Protein AF-A0A0Q4U788-F1 (afdb_monomer)

Foldseek 3Di:
DALVVVCVVVVHDSVVSVVVCVVVVNDVDDPDQLDDVVLLVCQQVVVDPLVVSCVVSVHDSVSSVVNCVVVVHDRDDDDDPCDPVNLLCLLQDPDQLCVVCVVVVHHSVVSCVVCVVNVHDSDPVSSVVVCVVVVVD

Radius of gyration: 27.2 Å; Cα contacts (8 Å, |Δi|>4): 109; chains: 1; bounding box: 53×24×80 Å

Solvent-accessible surface area (backbone atoms only — not comparable to full-atom values): 8107 Å² total; per-residue (Å²): 137,51,57,62,57,51,16,68,74,75,73,48,56,44,68,56,48,49,50,50,30,54,75,70,67,51,60,96,59,77,79,71,66,81,60,51,71,68,58,43,49,40,32,47,74,60,79,37,52,57,62,54,52,15,61,78,58,74,49,53,54,63,54,49,52,53,44,23,55,74,70,72,45,76,65,72,76,78,80,64,92,72,43,69,69,58,49,47,52,53,46,61,40,91,62,56,62,61,58,54,15,60,78,69,77,46,56,46,66,56,51,40,55,50,25,55,77,68,75,40,54,68,49,75,66,50,26,54,52,49,24,60,75,70,66,72,114

Nearest PDB structures (foldseek):
  4u7b-assembly2_G-2  TM=4.366E-01  e=2.580E-01  Drosophila mauritiana
  8dq1-assembly1_D  TM=3.588E-01  e=7.526E-01  Pseudomonas aeruginosa
  6exn-assembly1_O  TM=2.508E-01  e=7.519E+00  Saccharomyces cerevisiae S288C

pLDDT: mean 85.78, std 8.39, range [54.91, 94.31]

Secondary structure (DSSP, 8-state):
--HHHHHHHHT--HHHHHHHHHHTT--SS----SS-HHHHHHHHTTSS-HHHHHHHHT--HHHHHHHHHHTT--PPPPPPSS-HHHHHHHHHSSS-HHHHHHHTTS-HHHHHHHHHHTT---SHHHHHHHHHHTT--

Structure (mmCIF, N/CA/C/O backbone):
data_AF-A0A0Q4U788-F1
#
_entry.id   AF-A0A0Q4U788-F1
#
loop_
_atom_site.group_PDB
_atom_site.id
_atom_site.type_symbol
_atom_site.label_atom_id
_atom_site.label_alt_id
_atom_site.label_comp_id
_atom_site.label_asym_id
_atom_site.label_entity_id
_atom_site.label_seq_id
_atom_site.pdbx_PDB_ins_code
_atom_site.Cartn_x
_atom_site.Cartn_y
_atom_site.Cartn_z
_atom_site.occupancy
_atom_site.B_iso_or_equiv
_atom_site.auth_seq_id
_atom_site.auth_comp_id
_atom_site.auth_asym_id
_atom_site.auth_atom_id
_atom_site.pdbx_PDB_model_num
ATOM 1 N N . MET A 1 1 ? -28.538 -1.150 32.824 1.00 66.81 1 MET A N 1
ATOM 2 C CA . MET A 1 1 ? -28.429 -0.938 34.273 1.00 66.81 1 MET A CA 1
ATOM 3 C C . MET A 1 1 ? -27.250 -0.009 34.533 1.00 66.81 1 MET A C 1
ATOM 5 O O . MET A 1 1 ? -26.135 -0.369 34.169 1.00 66.81 1 MET A O 1
ATOM 9 N N . THR A 1 2 ? -27.482 1.211 35.011 1.00 80.50 2 THR A N 1
ATOM 10 C CA . THR A 1 2 ? -26.430 2.221 35.269 1.00 80.50 2 THR A CA 1
ATOM 11 C C . THR A 1 2 ? -25.845 2.082 36.684 1.00 80.50 2 THR A C 1
ATOM 13 O O . THR A 1 2 ? -26.471 1.472 37.547 1.00 80.50 2 THR A O 1
ATOM 16 N N . PHE A 1 3 ? -24.660 2.654 36.966 1.00 82.50 3 PHE A N 1
ATOM 17 C CA . PHE A 1 3 ? -24.094 2.635 38.332 1.00 82.50 3 PHE A CA 1
ATOM 18 C C . PHE A 1 3 ? -25.031 3.300 39.342 1.00 82.50 3 PHE A C 1
ATOM 20 O O . PHE A 1 3 ? -25.138 2.833 40.471 1.00 82.50 3 PHE A O 1
ATOM 27 N N . ARG A 1 4 ? -25.752 4.339 38.912 1.00 81.00 4 ARG A N 1
ATOM 28 C CA . ARG A 1 4 ? -26.765 5.026 39.711 1.00 81.00 4 ARG A CA 1
ATOM 29 C C . ARG A 1 4 ? -27.957 4.130 40.059 1.00 81.00 4 ARG A C 1
ATOM 31 O O . ARG A 1 4 ? -28.426 4.160 41.188 1.00 81.00 4 ARG A O 1
ATOM 38 N N . GLU A 1 5 ? -28.428 3.312 39.119 1.00 83.44 5 GLU A N 1
ATOM 39 C CA . GLU A 1 5 ? -29.506 2.344 39.380 1.00 83.44 5 GLU A CA 1
ATOM 40 C C . GLU A 1 5 ? -29.068 1.265 40.378 1.00 83.44 5 GLU A C 1
ATOM 42 O O . GLU A 1 5 ? -29.822 0.935 41.288 1.00 83.44 5 GLU A O 1
ATOM 47 N N . ILE A 1 6 ? -27.834 0.766 40.253 1.00 83.00 6 ILE A N 1
ATOM 48 C CA . ILE A 1 6 ? -27.253 -0.205 41.194 1.00 83.00 6 ILE A CA 1
ATOM 49 C C . ILE A 1 6 ? -27.089 0.433 42.581 1.00 83.00 6 ILE A C 1
ATOM 51 O O . ILE A 1 6 ? -27.483 -0.157 43.580 1.00 83.00 6 ILE A O 1
ATOM 55 N N . ALA A 1 7 ? -26.577 1.664 42.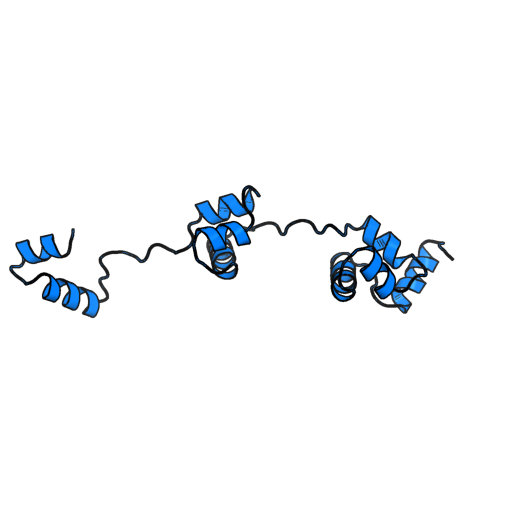643 1.00 86.94 7 ALA A N 1
ATOM 56 C CA . ALA A 1 7 ? -26.425 2.432 43.877 1.00 86.94 7 ALA A CA 1
ATOM 57 C C . ALA A 1 7 ? -27.762 2.636 44.611 1.00 86.94 7 ALA A C 1
ATOM 59 O O . ALA A 1 7 ? -27.826 2.456 45.825 1.00 86.94 7 ALA A O 1
ATOM 60 N N . CYS A 1 8 ? -28.841 2.947 43.884 1.00 86.06 8 CYS A N 1
ATOM 61 C CA . CYS A 1 8 ? -30.178 3.090 44.464 1.00 86.06 8 CYS A CA 1
ATOM 62 C C . CYS A 1 8 ? -30.760 1.776 45.008 1.00 86.06 8 CYS A C 1
ATOM 64 O O . CYS A 1 8 ? -31.493 1.822 45.990 1.00 86.06 8 CYS A O 1
ATOM 66 N N . ILE A 1 9 ? -30.463 0.633 44.381 1.00 89.12 9 ILE A N 1
ATOM 67 C CA . ILE A 1 9 ? -30.954 -0.683 44.826 1.00 89.12 9 ILE A CA 1
ATOM 68 C C . ILE A 1 9 ? -30.164 -1.175 46.041 1.00 89.12 9 ILE A C 1
ATOM 70 O O . ILE A 1 9 ? -30.752 -1.645 47.009 1.00 89.12 9 ILE A O 1
ATOM 74 N N . GLU A 1 10 ? -28.840 -1.039 45.997 1.00 84.88 10 GLU A N 1
ATOM 75 C CA . GLU A 1 10 ? -27.943 -1.563 47.030 1.00 84.88 10 GLU A CA 1
ATOM 76 C C . GLU A 1 10 ? -27.820 -0.617 48.238 1.00 84.88 10 GLU A C 1
ATOM 78 O O . GLU A 1 10 ? -27.436 -1.045 49.324 1.00 84.88 10 GLU A O 1
ATOM 83 N N . GLY A 1 11 ? -28.133 0.675 48.074 1.00 88.00 11 GLY A N 1
ATOM 84 C CA . GLY A 1 11 ? -27.985 1.701 49.116 1.00 88.00 11 GLY A CA 1
ATOM 85 C C . GLY A 1 11 ? -26.552 2.223 49.279 1.00 88.00 11 GLY A C 1
ATOM 86 O O . GLY A 1 11 ? -26.188 2.724 50.341 1.00 88.00 11 GLY A O 1
ATOM 87 N N . TRP A 1 12 ? -25.722 2.086 48.245 1.00 87.94 12 TRP A N 1
ATOM 88 C CA . TRP A 1 12 ? -24.311 2.487 48.253 1.00 87.94 12 TRP A CA 1
ATOM 89 C C . TRP A 1 12 ? -24.112 3.792 47.482 1.00 87.94 12 TRP A C 1
ATOM 91 O O . TRP A 1 12 ? -24.899 4.131 46.603 1.00 87.94 12 TRP A O 1
ATOM 101 N N . ASP A 1 13 ? -23.021 4.509 47.759 1.00 89.38 13 ASP A N 1
ATOM 102 C CA . ASP A 1 13 ? -22.633 5.663 46.944 1.00 89.38 13 ASP A CA 1
ATOM 103 C C . ASP A 1 13 ? -22.212 5.233 45.525 1.00 89.38 13 ASP A C 1
ATOM 105 O O . ASP A 1 13 ? -21.521 4.225 45.330 1.00 89.38 13 ASP A O 1
ATOM 109 N N . GLU A 1 14 ? -22.594 6.028 44.523 1.00 87.56 14 GLU A N 1
ATOM 110 C CA . GLU A 1 14 ? -22.322 5.750 43.109 1.00 87.56 14 GLU A CA 1
ATOM 111 C C . GLU A 1 14 ? -20.817 5.610 42.823 1.00 87.56 14 GLU A C 1
ATOM 113 O O . GLU A 1 14 ? -20.413 4.754 42.025 1.00 87.56 14 GLU A O 1
ATOM 118 N N . LYS A 1 15 ? -19.950 6.383 43.502 1.00 86.81 15 LYS A N 1
ATOM 119 C CA . LYS A 1 15 ? -18.493 6.246 43.343 1.00 86.81 15 LYS A CA 1
ATOM 120 C C . LYS A 1 15 ? -17.987 4.934 43.921 1.00 86.81 15 LYS A C 1
ATOM 122 O O . LYS A 1 15 ? -17.046 4.365 43.357 1.00 86.81 15 LYS A O 1
ATOM 127 N N . THR A 1 16 ? -18.586 4.450 45.005 1.00 88.56 16 THR A N 1
ATOM 128 C CA . THR A 1 16 ? -18.217 3.174 45.626 1.00 88.56 16 THR A CA 1
ATOM 129 C C . THR A 1 16 ? -18.572 2.017 44.703 1.00 88.56 16 THR A C 1
ATOM 131 O O . THR A 1 16 ? -17.699 1.201 44.412 1.00 88.56 16 THR A O 1
ATOM 134 N N . ILE A 1 17 ? -19.782 2.009 44.134 1.00 87.69 17 ILE A N 1
ATOM 135 C CA . ILE A 1 17 ? -20.183 1.021 43.122 1.00 87.69 17 ILE A CA 1
ATOM 136 C C . ILE A 1 17 ? -19.262 1.089 41.896 1.00 87.69 17 ILE A C 1
ATOM 138 O O . ILE A 1 17 ? -18.713 0.070 41.484 1.00 87.69 17 ILE A O 1
ATOM 142 N N . SER A 1 18 ? -18.993 2.283 41.355 1.00 83.44 18 SER A N 1
ATOM 143 C CA . SER A 1 18 ? -18.073 2.452 40.218 1.00 83.44 18 SER A CA 1
ATOM 144 C C . SER A 1 18 ? -16.665 1.915 40.519 1.00 83.44 18 SER A C 1
ATOM 146 O O . SER A 1 18 ? -16.052 1.257 39.676 1.00 83.44 18 SER A O 1
ATOM 148 N N . SER A 1 19 ? -16.127 2.193 41.708 1.00 85.31 19 SER A N 1
ATOM 149 C CA . SER A 1 19 ? -14.782 1.750 42.107 1.00 85.31 19 SER A CA 1
ATOM 150 C C . SER A 1 19 ? -14.729 0.242 42.329 1.00 85.31 19 SER A C 1
ATOM 152 O O . SER A 1 19 ? -13.778 -0.408 41.898 1.00 85.31 19 SER A O 1
ATOM 154 N N . HIS A 1 20 ? -15.777 -0.321 42.928 1.00 85.50 20 HIS A N 1
ATOM 155 C CA . HIS A 1 20 ? -15.913 -1.753 43.149 1.00 85.50 20 HIS A CA 1
ATOM 156 C C . HIS A 1 20 ? -16.030 -2.514 41.823 1.00 85.50 20 HIS A C 1
ATOM 158 O O . HIS A 1 20 ? -15.262 -3.438 41.569 1.00 85.50 20 HIS A O 1
ATOM 164 N N . CYS A 1 21 ? -16.890 -2.056 40.909 1.00 80.88 21 CYS A N 1
ATOM 165 C CA . CYS A 1 21 ? -17.011 -2.633 39.573 1.00 80.88 21 CYS A CA 1
ATOM 166 C C . CYS A 1 21 ? -15.697 -2.535 38.780 1.00 80.88 21 CYS A C 1
ATOM 168 O O . CYS A 1 21 ? -15.301 -3.507 38.141 1.00 80.88 21 CYS A O 1
ATOM 170 N N . LYS A 1 22 ? -14.960 -1.417 38.877 1.00 80.31 22 LYS A N 1
ATOM 171 C CA . LYS A 1 22 ? -13.613 -1.299 38.285 1.00 80.31 22 LYS A CA 1
ATOM 172 C C . LYS A 1 22 ? -12.624 -2.308 38.874 1.00 80.31 22 LYS A C 1
ATOM 174 O O . LYS A 1 22 ? -11.886 -2.919 38.107 1.00 80.31 22 LYS A O 1
ATOM 179 N N . GLY A 1 23 ? -12.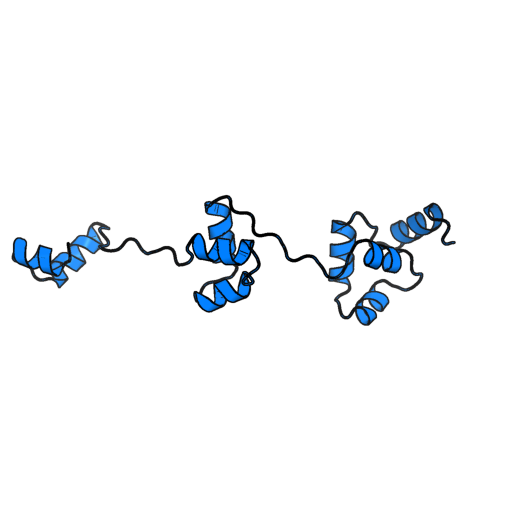620 -2.493 40.196 1.00 79.56 23 GLY A N 1
ATOM 180 C CA . GLY A 1 23 ? -11.773 -3.479 40.880 1.00 79.56 23 GLY A CA 1
ATOM 181 C C . GLY A 1 23 ? -12.086 -4.924 40.480 1.00 79.56 23 GLY A C 1
ATOM 182 O O . GLY A 1 23 ? -11.182 -5.748 40.401 1.00 79.56 23 GLY A O 1
ATOM 183 N N . LEU A 1 24 ? -13.346 -5.204 40.140 1.00 82.00 24 LEU A N 1
ATOM 184 C CA . LEU A 1 24 ? -13.811 -6.495 39.626 1.00 82.00 24 LEU A CA 1
ATOM 185 C C . LEU A 1 24 ? -13.640 -6.653 38.102 1.00 82.00 24 LEU A C 1
ATOM 187 O O . LEU A 1 24 ? -14.034 -7.672 37.542 1.00 82.00 24 LEU A O 1
ATOM 191 N N . GLY A 1 25 ? -13.105 -5.646 37.401 1.00 74.12 25 GLY A N 1
ATOM 192 C CA . GLY A 1 25 ? -13.004 -5.642 35.935 1.00 74.12 25 GLY A CA 1
ATOM 193 C C . GLY A 1 25 ? -14.348 -5.491 35.205 1.00 74.12 25 GLY A C 1
ATOM 194 O O . GLY A 1 25 ? -14.399 -5.542 33.975 1.00 74.12 25 GLY A O 1
ATOM 195 N N . LEU A 1 26 ? -15.434 -5.256 35.942 1.00 74.06 26 LEU A N 1
ATOM 196 C CA . LEU A 1 26 ? -16.777 -5.014 35.429 1.00 74.06 26 LEU A CA 1
ATOM 197 C C . LEU A 1 26 ? -16.86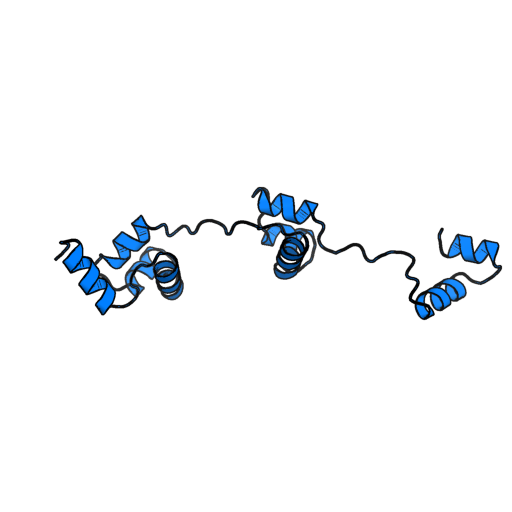1 -3.566 34.936 1.00 74.06 26 LEU A C 1
ATOM 199 O O . LEU A 1 26 ? -17.239 -2.638 35.651 1.00 74.06 26 LEU A O 1
ATOM 203 N N . THR A 1 27 ? -16.462 -3.348 33.688 1.00 64.94 27 THR A N 1
ATOM 204 C CA . THR A 1 27 ? -16.678 -2.062 33.018 1.00 64.94 27 THR A CA 1
ATOM 205 C C . THR A 1 27 ? -18.096 -2.026 32.447 1.00 64.94 27 THR A C 1
ATOM 207 O O . THR A 1 27 ? -18.462 -2.874 31.640 1.00 64.94 27 THR A O 1
ATOM 210 N N . LEU A 1 28 ? -18.909 -1.043 32.863 1.00 60.25 28 LEU A N 1
ATOM 211 C CA . LEU A 1 28 ? -20.312 -0.895 32.424 1.00 60.25 28 LEU A CA 1
ATOM 212 C C . LEU A 1 28 ? -20.485 -0.683 30.918 1.00 60.25 28 LEU A C 1
ATOM 214 O O . LEU A 1 28 ? -21.592 -0.799 30.398 1.00 60.25 28 LEU A O 1
ATOM 218 N N . GLN A 1 29 ? -19.407 -0.343 30.222 1.00 57.12 29 GLN A N 1
ATOM 219 C CA . GLN A 1 29 ? -19.400 -0.245 28.779 1.00 57.12 29 GLN A CA 1
ATOM 220 C C . GLN A 1 29 ? -18.272 -1.125 28.253 1.00 57.12 29 GLN A C 1
ATOM 222 O O . GLN A 1 29 ? -17.110 -0.855 28.582 1.00 57.12 29 GLN A O 1
ATOM 227 N N . PRO A 1 30 ? -18.561 -2.138 27.414 1.00 54.91 30 PRO A N 1
ATOM 228 C CA . PRO A 1 30 ? -17.515 -2.669 26.563 1.00 54.91 30 PRO A CA 1
ATOM 229 C C . PRO A 1 30 ? -16.955 -1.474 25.793 1.00 54.91 30 PRO A C 1
ATOM 231 O O . PRO A 1 30 ? -17.718 -0.721 25.183 1.00 54.91 30 PRO A O 1
ATOM 234 N N . ARG A 1 31 ? -15.637 -1.249 25.870 1.00 58.19 31 ARG A N 1
ATOM 235 C CA . ARG A 1 31 ? -14.984 -0.249 25.020 1.00 58.19 31 ARG A CA 1
ATOM 236 C C . ARG A 1 31 ? -15.394 -0.569 23.591 1.00 58.19 31 ARG A C 1
ATOM 238 O O . ARG A 1 31 ? -14.981 -1.601 23.061 1.00 58.19 31 ARG A O 1
ATOM 245 N N . GLN A 1 32 ? -16.236 0.277 22.999 1.00 60.88 32 GLN A N 1
ATOM 246 C CA . GLN A 1 32 ? -16.592 0.095 21.605 1.00 60.88 32 GLN A CA 1
ATOM 247 C C . GLN A 1 32 ? -15.287 0.111 20.806 1.00 60.88 32 GLN A C 1
ATOM 249 O O . GLN A 1 32 ? -14.407 0.937 21.084 1.00 60.88 32 GLN A O 1
ATOM 254 N N . PRO A 1 33 ? -15.097 -0.843 19.882 1.00 66.50 33 PRO A N 1
ATOM 255 C CA . PRO A 1 33 ? -13.896 -0.858 19.076 1.00 66.50 33 PRO A CA 1
ATOM 256 C C . PRO A 1 33 ? -13.820 0.471 18.324 1.00 66.50 33 PRO A C 1
ATOM 258 O O . PRO A 1 33 ? -14.772 0.865 17.660 1.00 66.50 33 PRO A O 1
ATOM 261 N N . ALA A 1 34 ? -12.676 1.150 18.418 1.00 79.19 34 ALA A N 1
ATOM 262 C CA . ALA A 1 34 ? -12.466 2.459 17.792 1.00 79.19 34 ALA A CA 1
ATOM 263 C C . ALA A 1 34 ? -12.623 2.444 16.256 1.00 79.19 34 ALA A C 1
ATOM 265 O O . ALA A 1 34 ? -12.676 3.495 15.629 1.00 79.19 34 ALA A O 1
ATOM 266 N N . VAL A 1 35 ? -12.675 1.254 15.649 1.00 89.06 35 VAL A N 1
ATOM 267 C CA . VAL A 1 35 ? -12.980 1.042 14.233 1.00 89.06 35 VAL A CA 1
ATOM 268 C C . VAL A 1 35 ? -14.060 -0.024 14.135 1.00 89.06 35 VAL A C 1
ATOM 270 O O . VAL A 1 35 ? -13.823 -1.161 14.553 1.00 89.06 35 VAL A O 1
ATOM 273 N N . ALA A 1 36 ? -15.210 0.318 13.559 1.00 91.56 36 ALA A N 1
ATOM 274 C CA . ALA A 1 36 ? -16.272 -0.641 13.291 1.00 91.56 36 ALA A CA 1
ATOM 275 C C . ALA A 1 36 ? -16.065 -1.341 11.937 1.00 91.56 36 ALA A C 1
ATOM 277 O O . ALA A 1 36 ? -15.365 -0.845 11.051 1.00 91.56 36 ALA A O 1
ATOM 278 N N . LEU A 1 37 ? -16.716 -2.493 11.742 1.00 90.81 37 LEU A N 1
ATOM 279 C CA . LEU A 1 37 ? -16.699 -3.194 10.453 1.00 90.81 37 LEU A CA 1
ATOM 280 C C . LEU A 1 37 ? -17.292 -2.328 9.329 1.00 90.81 37 LEU A C 1
ATOM 282 O O . LEU A 1 37 ? -16.779 -2.339 8.215 1.00 90.81 37 LEU A O 1
ATOM 286 N N . SER A 1 38 ? -18.316 -1.523 9.620 1.00 92.62 38 SER A N 1
ATOM 287 C CA . SER A 1 38 ? -18.898 -0.578 8.659 1.00 92.62 38 SER A CA 1
ATOM 288 C C . SER A 1 38 ? -17.867 0.409 8.106 1.00 92.62 38 SER A C 1
ATOM 290 O O . SER A 1 38 ? -17.867 0.682 6.910 1.00 92.62 38 SER A O 1
ATOM 292 N N . ASP A 1 39 ? -16.937 0.891 8.934 1.00 92.94 39 ASP A N 1
ATOM 293 C CA . ASP A 1 39 ? -15.862 1.786 8.491 1.00 92.94 39 ASP A CA 1
ATOM 294 C C . ASP A 1 39 ? -14.873 1.081 7.554 1.00 92.94 39 ASP A C 1
ATOM 296 O O . ASP A 1 39 ? -14.384 1.664 6.584 1.00 92.94 39 ASP A O 1
ATOM 300 N N . VAL A 1 40 ? -14.603 -0.199 7.820 1.00 91.12 40 VAL A N 1
ATOM 301 C CA . VAL A 1 40 ? -13.780 -1.042 6.946 1.00 91.12 40 VAL A CA 1
ATOM 302 C C . VAL A 1 40 ? -14.469 -1.261 5.598 1.00 91.12 40 VAL A C 1
ATOM 304 O O . VAL A 1 40 ? -13.799 -1.200 4.567 1.00 91.12 40 VAL A O 1
ATOM 307 N N . LEU A 1 41 ? -15.788 -1.473 5.586 1.00 92.62 41 LEU A N 1
ATOM 308 C CA . LEU A 1 41 ? -16.566 -1.659 4.356 1.00 92.62 41 LEU A CA 1
ATOM 309 C C . LEU A 1 41 ? -16.577 -0.393 3.490 1.00 92.62 41 LEU A C 1
ATOM 311 O O . LEU A 1 41 ? -16.341 -0.485 2.288 1.00 92.62 41 LEU A O 1
ATOM 315 N N . ILE A 1 42 ? -16.719 0.795 4.091 1.00 91.25 42 ILE A N 1
ATOM 316 C CA . ILE A 1 42 ? -16.593 2.080 3.375 1.00 91.25 42 ILE A CA 1
ATOM 317 C C . ILE A 1 42 ? -15.241 2.165 2.648 1.00 91.25 42 ILE A C 1
ATOM 319 O O . ILE A 1 42 ? -15.176 2.590 1.489 1.00 91.25 42 ILE A O 1
ATOM 323 N N . ALA A 1 43 ? -14.163 1.734 3.312 1.00 89.50 43 ALA A N 1
ATOM 324 C CA . ALA A 1 43 ? -12.829 1.714 2.721 1.00 89.50 43 ALA A CA 1
ATOM 325 C C . ALA A 1 43 ? -12.672 0.641 1.631 1.00 89.50 43 ALA A C 1
ATOM 327 O O . ALA A 1 43 ? -11.973 0.855 0.640 1.00 89.50 43 ALA A O 1
ATOM 328 N N . GLN A 1 44 ? -13.304 -0.520 1.808 1.00 88.69 44 GLN A N 1
ATOM 329 C CA . GLN A 1 44 ? -13.268 -1.627 0.854 1.00 88.69 44 GLN A CA 1
ATOM 330 C C . GLN A 1 44 ? -14.007 -1.287 -0.444 1.00 88.69 44 GLN A C 1
ATOM 332 O O . GLN A 1 44 ? -13.507 -1.587 -1.526 1.00 88.69 44 GLN A O 1
ATOM 337 N N . GLU A 1 45 ? -15.163 -0.639 -0.338 1.00 88.81 45 GLU A N 1
ATOM 338 C CA . GLU A 1 45 ? -15.970 -0.182 -1.473 1.00 88.81 45 GLU A CA 1
ATOM 339 C C . GLU A 1 45 ? -15.344 1.016 -2.203 1.00 88.81 45 GLU A C 1
ATOM 341 O O . GLU A 1 45 ? -15.815 1.421 -3.262 1.00 88.81 45 GLU A O 1
ATOM 346 N N . GLY A 1 46 ? -14.275 1.597 -1.648 1.00 84.62 46 GLY A N 1
ATOM 347 C CA . GLY A 1 46 ? -13.558 2.720 -2.246 1.00 84.62 46 GLY A CA 1
ATOM 348 C C . GLY A 1 46 ? -14.267 4.069 -2.110 1.00 84.62 46 GLY A C 1
ATOM 349 O O . GLY A 1 46 ? -13.846 5.026 -2.758 1.00 84.62 46 GLY A O 1
ATOM 350 N N . ARG A 1 47 ? -15.305 4.168 -1.264 1.00 87.88 47 ARG A N 1
ATOM 351 C CA . ARG A 1 47 ? -16.002 5.435 -0.971 1.00 87.88 47 ARG A CA 1
ATOM 352 C C . ARG A 1 47 ? -15.105 6.408 -0.205 1.00 87.88 47 ARG A C 1
ATOM 354 O O . ARG A 1 47 ? -15.118 7.605 -0.470 1.00 87.88 47 ARG A O 1
ATOM 361 N N . GLU A 1 48 ? -14.289 5.879 0.704 1.00 89.94 48 GLU A N 1
ATOM 362 C CA . GLU A 1 48 ? -13.215 6.609 1.376 1.00 89.94 48 GLU A CA 1
ATOM 363 C C . GLU A 1 48 ? -11.906 5.821 1.296 1.00 89.94 48 GLU A C 1
ATOM 365 O O . GLU A 1 48 ? -11.874 4.597 1.188 1.00 89.94 48 GLU A O 1
ATOM 370 N N . THR A 1 49 ? -10.781 6.520 1.391 1.00 90.94 49 THR A N 1
ATOM 371 C CA . THR A 1 49 ? -9.486 5.872 1.608 1.00 90.94 49 THR A CA 1
ATOM 372 C C . THR A 1 49 ? -9.338 5.454 3.070 1.00 90.94 49 THR A C 1
ATOM 374 O O . THR A 1 49 ? -9.829 6.129 3.971 1.00 90.94 49 THR A O 1
ATOM 377 N N . VAL A 1 50 ? -8.547 4.408 3.338 1.00 91.88 50 VAL A N 1
ATOM 378 C CA . VAL A 1 50 ? -8.196 3.988 4.714 1.00 91.88 50 VAL A CA 1
ATOM 379 C C . VAL A 1 50 ? -7.659 5.156 5.551 1.00 91.88 50 VAL A C 1
ATOM 381 O O . VAL A 1 50 ? -7.902 5.236 6.750 1.00 91.88 50 VAL A O 1
ATOM 384 N N . ARG A 1 51 ? -6.951 6.097 4.912 1.00 92.00 51 ARG A N 1
ATOM 385 C CA . ARG A 1 51 ? -6.435 7.308 5.557 1.00 92.00 51 ARG A CA 1
ATOM 386 C C . ARG A 1 51 ? -7.543 8.273 5.974 1.00 92.00 51 ARG A C 1
ATOM 388 O O . ARG A 1 51 ? -7.450 8.832 7.059 1.00 92.00 51 ARG A O 1
ATOM 395 N N . GLN A 1 52 ? -8.555 8.471 5.132 1.00 93.12 52 GLN A N 1
ATOM 396 C CA . GLN A 1 52 ? -9.712 9.312 5.450 1.00 93.12 52 GLN A CA 1
ATOM 397 C C . GLN A 1 52 ? -10.535 8.699 6.580 1.00 93.12 52 GLN A C 1
ATOM 399 O O . GLN A 1 52 ? -10.810 9.392 7.553 1.00 93.12 52 GLN A O 1
ATOM 404 N N . VAL A 1 53 ? -10.790 7.389 6.520 1.00 93.00 53 VAL A N 1
ATOM 405 C CA . VAL A 1 53 ? -11.466 6.653 7.598 1.00 93.00 53 VAL A CA 1
ATOM 406 C C . VAL A 1 53 ? -10.703 6.795 8.915 1.00 93.00 53 VAL A C 1
ATOM 408 O O . VAL A 1 53 ? -11.280 7.149 9.939 1.00 93.00 53 VAL A O 1
ATOM 411 N N . ALA A 1 54 ? -9.385 6.586 8.888 1.00 93.12 54 ALA A N 1
ATOM 412 C CA . ALA A 1 54 ? -8.541 6.727 10.068 1.00 93.12 54 ALA A CA 1
ATOM 413 C C . ALA A 1 54 ? -8.576 8.153 10.646 1.00 93.12 54 ALA A C 1
ATOM 415 O O . ALA A 1 54 ? -8.726 8.323 11.853 1.00 93.12 54 ALA A O 1
ATOM 416 N N . ALA A 1 55 ? -8.495 9.174 9.786 1.00 92.62 55 ALA A N 1
ATOM 417 C CA . ALA A 1 55 ? -8.567 10.573 10.196 1.00 92.62 55 ALA A CA 1
ATOM 418 C C . ALA A 1 55 ? -9.936 10.936 10.795 1.00 92.62 55 ALA A C 1
ATOM 420 O O . ALA A 1 55 ? -9.986 11.573 11.842 1.00 92.62 55 ALA A O 1
ATOM 421 N N . ARG A 1 56 ? -11.034 10.484 10.175 1.00 94.31 56 ARG A N 1
ATOM 422 C CA . ARG A 1 56 ? -12.409 10.703 10.650 1.00 94.31 56 ARG A CA 1
ATOM 423 C C . ARG A 1 56 ? -12.652 10.078 12.024 1.00 94.31 56 ARG A C 1
ATOM 425 O O . ARG A 1 56 ? -13.350 10.665 12.842 1.00 94.31 56 ARG A O 1
ATOM 432 N N . LEU A 1 57 ? -12.076 8.903 12.272 1.00 91.56 57 LEU A N 1
ATOM 433 C CA . LEU A 1 57 ? -12.220 8.165 13.530 1.00 91.56 57 LEU A CA 1
ATOM 434 C C . LEU A 1 57 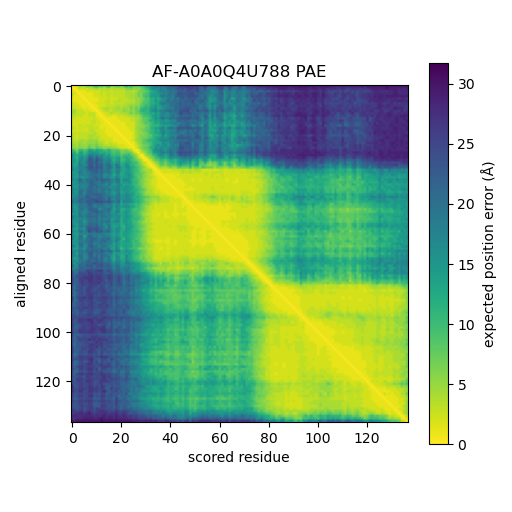? -11.174 8.541 14.594 1.00 91.56 57 LEU A C 1
ATOM 436 O O . LEU A 1 57 ? -11.250 8.053 15.718 1.00 91.56 57 LEU A O 1
ATOM 440 N N . GLY A 1 58 ? -10.176 9.366 14.258 1.00 90.44 58 GLY A N 1
ATOM 441 C CA . GLY A 1 58 ? -9.083 9.706 15.175 1.00 90.44 58 GLY A CA 1
ATOM 442 C C . GLY A 1 58 ? -8.173 8.519 15.520 1.00 90.44 58 GLY A C 1
ATOM 443 O O . GLY A 1 58 ? -7.610 8.463 16.611 1.00 90.44 58 GLY A O 1
ATOM 444 N N . VAL A 1 59 ? -8.029 7.554 14.608 1.00 92.25 59 VAL A N 1
ATOM 445 C CA . VAL A 1 59 ? -7.217 6.341 14.800 1.00 92.25 59 VAL A CA 1
ATOM 446 C C . VAL A 1 59 ? -6.051 6.282 13.818 1.00 92.25 59 VAL A C 1
ATOM 448 O O . VAL A 1 59 ? -5.963 7.037 12.852 1.00 92.25 59 VAL A O 1
ATOM 451 N N . THR A 1 60 ? -5.140 5.332 14.027 1.00 92.56 60 THR A N 1
ATOM 452 C CA . THR A 1 60 ? -4.080 5.060 13.056 1.00 92.56 60 THR A CA 1
ATOM 453 C C . THR A 1 60 ? -4.618 4.278 11.855 1.00 92.56 60 THR A C 1
ATOM 455 O O . THR A 1 60 ? -5.516 3.445 11.971 1.00 92.56 60 THR A O 1
ATOM 458 N N . VAL A 1 61 ? -3.999 4.465 10.686 1.00 92.88 61 VAL A N 1
ATOM 459 C CA . VAL A 1 61 ? -4.264 3.642 9.487 1.00 92.88 61 VAL A CA 1
ATOM 460 C C . VAL A 1 61 ? -4.072 2.147 9.782 1.00 92.88 61 VAL A C 1
ATOM 462 O O . VAL A 1 61 ? -4.814 1.302 9.282 1.00 92.88 61 VAL A O 1
ATOM 465 N N . GLN A 1 62 ? -3.107 1.814 10.643 1.00 91.62 62 GLN A N 1
ATOM 466 C CA . GLN A 1 62 ? -2.860 0.444 11.083 1.00 91.62 62 GLN A CA 1
ATOM 467 C C . GLN A 1 62 ? -4.040 -0.133 11.873 1.00 91.62 62 GLN A C 1
ATOM 469 O O . GLN A 1 62 ? -4.371 -1.298 11.673 1.00 91.62 62 GLN A O 1
ATOM 474 N N . ALA A 1 63 ? -4.713 0.658 12.715 1.00 91.19 63 ALA A N 1
ATOM 475 C CA . ALA A 1 63 ? -5.897 0.204 13.444 1.00 91.19 63 ALA A CA 1
ATOM 476 C C . ALA A 1 63 ? -7.024 -0.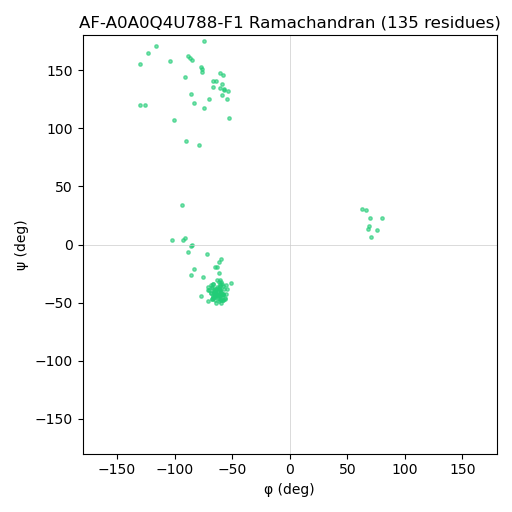225 12.491 1.00 91.19 63 ALA A C 1
ATOM 478 O O . ALA A 1 63 ? -7.660 -1.257 12.715 1.00 91.19 63 ALA A O 1
ATOM 479 N N . VAL A 1 64 ? -7.215 0.505 11.387 1.00 92.56 64 VAL A N 1
ATOM 480 C CA . VAL A 1 64 ? -8.203 0.156 10.355 1.00 92.56 64 VAL A CA 1
ATOM 481 C C . VAL A 1 64 ? -7.824 -1.145 9.642 1.00 92.56 64 VAL A C 1
ATOM 483 O O . VAL A 1 64 ? -8.661 -2.033 9.495 1.00 92.56 64 VAL A O 1
ATOM 486 N N . HIS A 1 65 ? -6.551 -1.323 9.276 1.00 91.69 65 HIS A N 1
ATOM 487 C CA . HIS A 1 65 ? -6.077 -2.582 8.687 1.00 91.69 65 HIS A CA 1
ATOM 488 C C . HIS A 1 65 ? -6.175 -3.774 9.649 1.00 91.69 65 HIS A C 1
ATOM 490 O O . HIS A 1 65 ? -6.542 -4.866 9.224 1.00 91.69 65 HIS A O 1
ATOM 496 N N . MET A 1 66 ? -5.897 -3.574 10.938 1.00 90.81 66 MET A N 1
ATOM 497 C CA . MET A 1 66 ? -6.063 -4.605 11.967 1.00 90.81 66 MET A CA 1
ATOM 498 C C . MET A 1 66 ? -7.532 -4.965 12.189 1.00 90.81 66 MET A C 1
ATOM 500 O O . MET A 1 66 ? -7.844 -6.116 12.490 1.00 90.81 66 MET A O 1
ATOM 504 N N . CYS A 1 67 ? -8.444 -3.999 12.060 1.00 91.94 67 CYS A N 1
ATOM 505 C CA . CYS A 1 67 ? -9.877 -4.271 12.059 1.00 91.94 67 CYS A CA 1
ATOM 506 C C . CYS A 1 67 ? -10.261 -5.130 10.845 1.00 91.94 67 CYS A C 1
ATOM 508 O O . CYS A 1 67 ? -10.826 -6.206 11.018 1.00 91.94 67 CYS A O 1
ATOM 510 N N . ALA A 1 68 ? -9.838 -4.729 9.643 1.00 91.31 68 ALA A N 1
ATOM 511 C CA . ALA A 1 68 ? -10.082 -5.489 8.420 1.00 91.31 68 ALA A CA 1
ATOM 512 C C . ALA A 1 68 ? -9.556 -6.930 8.515 1.00 91.31 68 ALA A C 1
ATOM 514 O O . ALA A 1 68 ? -10.290 -7.873 8.240 1.00 91.31 68 ALA A O 1
ATOM 515 N N . TYR A 1 69 ? -8.325 -7.108 9.004 1.00 90.88 69 TYR A N 1
ATOM 516 C CA . TYR A 1 69 ? -7.729 -8.426 9.221 1.00 90.88 69 TYR A CA 1
ATOM 517 C C . TYR A 1 69 ? -8.543 -9.290 10.197 1.00 90.88 69 TYR A C 1
ATOM 519 O O . TYR A 1 69 ? -8.831 -10.443 9.889 1.00 90.88 69 TYR A O 1
ATOM 527 N N . ARG A 1 70 ? -8.964 -8.734 11.344 1.00 89.19 70 ARG A N 1
ATOM 528 C CA . ARG A 1 70 ? -9.771 -9.457 12.346 1.00 89.19 70 ARG A CA 1
ATOM 529 C C . ARG A 1 70 ? -11.114 -9.939 11.806 1.00 89.19 70 ARG A C 1
ATOM 531 O O . ARG A 1 70 ? -11.573 -11.001 12.205 1.00 89.19 70 ARG A O 1
ATOM 538 N N . HIS A 1 71 ? -11.725 -9.174 10.908 1.00 89.50 71 HIS A N 1
ATOM 539 C CA . HIS A 1 71 ? -12.997 -9.529 10.283 1.00 89.50 71 HIS A CA 1
ATOM 540 C C . HIS A 1 71 ? -12.838 -10.323 8.976 1.00 89.50 71 HIS A C 1
ATOM 542 O O . HIS A 1 71 ? -13.828 -10.583 8.299 1.00 89.50 71 HIS A O 1
ATOM 548 N N . GLY A 1 72 ? -11.611 -10.712 8.601 1.00 89.38 72 GLY A N 1
ATOM 549 C CA . GLY A 1 72 ? -11.346 -11.431 7.351 1.00 89.38 72 GLY A CA 1
ATOM 550 C C . GLY A 1 72 ? -11.579 -10.588 6.091 1.00 89.38 72 GLY A C 1
ATOM 551 O O . GLY A 1 72 ? -11.622 -11.116 4.982 1.00 89.38 72 GLY A O 1
ATOM 552 N N . THR A 1 73 ? -11.719 -9.271 6.238 1.00 88.19 73 THR A N 1
ATOM 553 C CA . THR A 1 73 ? -11.973 -8.349 5.138 1.00 88.19 73 THR A CA 1
ATOM 554 C C . THR A 1 73 ? -10.662 -7.929 4.484 1.00 88.19 73 THR A C 1
ATOM 556 O O . THR A 1 73 ? -9.727 -7.460 5.139 1.00 88.19 73 THR A O 1
ATOM 559 N N . ARG A 1 74 ? -10.589 -8.030 3.153 1.00 83.25 74 ARG A N 1
ATOM 560 C CA . ARG A 1 74 ? -9.430 -7.572 2.382 1.00 83.25 74 ARG A CA 1
ATOM 561 C C . ARG A 1 74 ? -9.721 -6.218 1.747 1.00 83.25 74 ARG A C 1
ATOM 563 O O . ARG A 1 74 ? -10.436 -6.133 0.756 1.00 83.25 74 ARG A O 1
ATOM 570 N N . ILE A 1 75 ? -9.112 -5.162 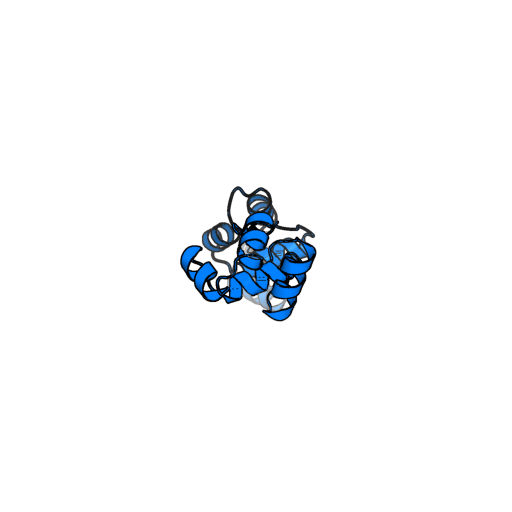2.282 1.00 83.62 75 ILE A N 1
ATOM 571 C CA . ILE A 1 75 ? -9.119 -3.851 1.626 1.00 83.62 75 ILE A CA 1
ATOM 572 C C . ILE A 1 75 ? -8.155 -3.919 0.438 1.00 83.62 75 ILE A C 1
ATOM 574 O O . ILE A 1 75 ? -6.953 -4.158 0.611 1.00 83.62 75 ILE A O 1
ATOM 578 N N . ALA A 1 76 ? -8.679 -3.737 -0.775 1.00 73.06 76 ALA A N 1
ATOM 579 C CA . ALA A 1 76 ? -7.859 -3.711 -1.975 1.00 73.06 76 ALA A CA 1
ATOM 580 C C . ALA A 1 76 ? -6.846 -2.562 -1.892 1.00 73.06 76 ALA A C 1
ATOM 582 O O . ALA A 1 76 ? -7.173 -1.430 -1.530 1.00 73.06 76 ALA A O 1
ATOM 583 N N . ARG A 1 77 ? -5.585 -2.841 -2.235 1.00 70.50 77 ARG A N 1
ATOM 584 C CA . ARG A 1 77 ? -4.607 -1.765 -2.405 1.00 70.50 77 ARG A CA 1
ATOM 585 C C . ARG A 1 77 ? -5.028 -0.943 -3.614 1.00 70.50 77 ARG A C 1
ATOM 587 O O . ARG A 1 77 ? -5.351 -1.514 -4.654 1.00 70.50 77 ARG A O 1
ATOM 594 N N . ARG A 1 78 ? -4.981 0.385 -3.487 1.00 68.50 78 ARG A N 1
ATOM 595 C CA . ARG A 1 78 ? -5.227 1.277 -4.623 1.00 68.50 78 ARG A CA 1
ATOM 596 C C . ARG A 1 78 ? -4.296 0.873 -5.776 1.00 68.50 78 ARG A C 1
ATOM 598 O O . ARG A 1 78 ? -3.100 0.686 -5.524 1.00 68.50 78 ARG A O 1
ATOM 605 N N . PRO A 1 79 ? -4.812 0.731 -7.008 1.00 66.31 79 PRO A N 1
ATOM 606 C CA . PRO A 1 79 ? -3.973 0.416 -8.151 1.00 66.31 79 PRO A CA 1
ATOM 607 C C . PRO A 1 79 ? -2.880 1.477 -8.290 1.00 66.31 79 PRO A C 1
ATOM 609 O O . PRO A 1 79 ? -3.128 2.679 -8.163 1.00 66.31 79 PRO A O 1
ATOM 612 N N . SER A 1 80 ? -1.648 1.014 -8.492 1.00 75.06 80 SER A N 1
ATOM 613 C CA . SER A 1 80 ? -0.531 1.907 -8.785 1.00 75.06 80 SER A CA 1
ATOM 614 C C . SER A 1 80 ? -0.792 2.602 -10.116 1.00 75.06 80 SER A C 1
ATOM 616 O O . SER A 1 80 ? -1.238 1.957 -11.061 1.00 75.06 80 SER A O 1
ATOM 618 N N . ARG A 1 81 ? -0.444 3.888 -10.210 1.00 78.00 81 ARG A N 1
ATOM 619 C CA . ARG A 1 81 ? -0.423 4.623 -11.488 1.00 78.00 81 ARG A CA 1
ATOM 620 C C . ARG A 1 81 ? 0.600 4.048 -12.474 1.00 78.00 81 ARG A C 1
ATOM 622 O O . ARG A 1 81 ? 0.513 4.301 -13.664 1.00 78.00 81 ARG A O 1
ATOM 629 N N . LEU A 1 82 ? 1.568 3.291 -11.958 1.00 87.69 82 LEU A N 1
ATOM 630 C CA . LEU A 1 82 ? 2.565 2.568 -12.734 1.00 87.69 82 LEU A CA 1
ATOM 631 C C . LEU A 1 82 ? 2.021 1.173 -13.050 1.00 87.69 82 LEU A C 1
ATOM 633 O O . LEU A 1 82 ? 2.172 0.225 -12.259 1.00 87.69 82 LEU A O 1
ATOM 637 N N . ASP A 1 83 ? 1.326 1.085 -14.17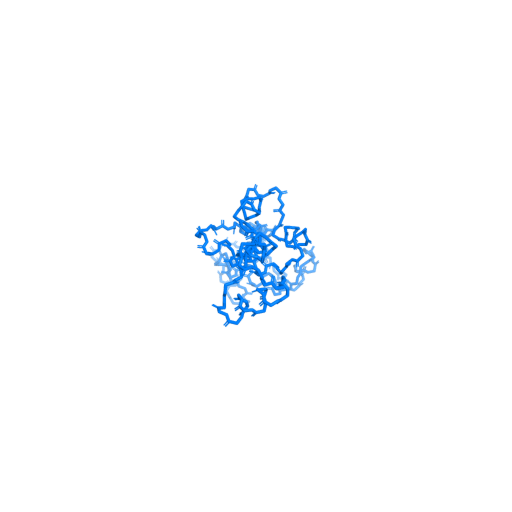5 1.00 89.25 83 ASP A N 1
ATOM 638 C CA . ASP A 1 83 ? 0.856 -0.167 -14.751 1.00 89.25 83 ASP A CA 1
ATOM 639 C C . ASP A 1 83 ? 2.001 -0.955 -15.408 1.00 89.25 83 ASP A C 1
ATOM 641 O O . ASP A 1 83 ? 3.160 -0.524 -15.441 1.00 89.25 83 ASP A O 1
ATOM 645 N N . TYR A 1 84 ? 1.680 -2.162 -15.873 1.00 90.12 84 TYR A N 1
ATOM 646 C CA . TYR A 1 84 ? 2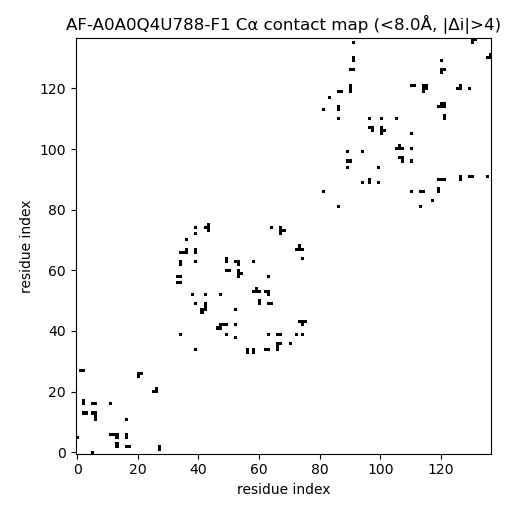.663 -3.043 -16.492 1.00 90.12 84 TYR A CA 1
ATOM 647 C C . TYR A 1 84 ? 3.263 -2.428 -17.756 1.00 90.12 84 TYR A C 1
ATOM 649 O O . TYR A 1 84 ? 4.481 -2.413 -17.889 1.00 90.12 84 TYR A O 1
ATOM 657 N N . GLU A 1 85 ? 2.444 -1.855 -18.638 1.00 90.25 85 GLU A N 1
ATOM 658 C CA . GLU A 1 85 ? 2.914 -1.287 -19.906 1.00 90.25 85 GLU A CA 1
ATOM 659 C C . GLU A 1 85 ? 3.816 -0.066 -19.712 1.00 90.25 85 GLU A C 1
ATOM 661 O O . GLU A 1 85 ? 4.840 0.081 -20.384 1.00 90.25 85 GLU A O 1
ATOM 666 N N . THR A 1 86 ? 3.503 0.806 -18.753 1.00 90.69 86 THR A N 1
ATOM 667 C CA . THR A 1 86 ? 4.383 1.929 -18.408 1.00 90.69 86 THR A CA 1
ATOM 668 C C . THR A 1 86 ? 5.701 1.424 -17.841 1.00 90.69 86 THR A C 1
ATOM 670 O O . THR A 1 86 ? 6.763 1.867 -18.276 1.00 90.69 86 THR A O 1
ATOM 673 N N . MET A 1 87 ? 5.662 0.442 -16.937 1.00 92.56 87 MET A N 1
ATOM 674 C CA . MET A 1 87 ? 6.884 -0.148 -16.390 1.00 92.56 87 MET A CA 1
ATOM 675 C C . MET A 1 87 ? 7.704 -0.878 -17.455 1.00 92.56 87 MET A C 1
ATOM 677 O O . MET A 1 87 ? 8.924 -0.727 -17.483 1.00 92.56 87 MET A O 1
ATOM 681 N N . ARG A 1 88 ? 7.063 -1.606 -18.372 1.00 91.81 88 ARG A N 1
ATOM 682 C CA . ARG A 1 88 ? 7.725 -2.289 -19.484 1.00 91.81 88 ARG A CA 1
ATOM 683 C C . ARG A 1 88 ? 8.431 -1.287 -20.396 1.00 91.81 88 ARG A C 1
ATOM 685 O O . ARG A 1 88 ? 9.619 -1.459 -20.659 1.00 91.81 88 ARG A O 1
ATOM 692 N N . ARG A 1 89 ? 7.766 -0.192 -20.787 1.00 90.81 89 ARG A N 1
ATOM 693 C CA . ARG A 1 89 ? 8.392 0.896 -21.565 1.00 90.81 89 ARG A CA 1
ATOM 694 C C . ARG A 1 89 ? 9.626 1.469 -20.868 1.00 90.81 89 ARG A C 1
ATOM 696 O O . ARG A 1 89 ? 10.676 1.584 -21.490 1.00 90.81 89 ARG A O 1
ATOM 703 N N . VAL A 1 90 ? 9.536 1.758 -19.570 1.00 91.00 90 VAL A N 1
ATOM 704 C CA . VAL A 1 90 ? 10.662 2.282 -18.774 1.00 91.00 90 VAL A CA 1
ATOM 705 C C . VAL A 1 90 ? 11.831 1.288 -18.704 1.00 91.00 90 VAL A C 1
ATOM 707 O O . VAL A 1 90 ? 13.001 1.654 -18.843 1.00 91.00 90 VAL A O 1
ATOM 710 N N . VAL A 1 91 ? 11.537 0.005 -18.499 1.00 89.56 91 VAL A N 1
ATOM 711 C CA . VAL A 1 91 ? 12.540 -1.068 -18.410 1.00 89.56 91 VAL A CA 1
ATOM 712 C C . VAL A 1 91 ? 13.273 -1.233 -19.749 1.00 89.56 91 VAL A C 1
ATOM 714 O O . VAL A 1 91 ? 14.511 -1.328 -19.767 1.00 89.56 91 VAL A O 1
ATOM 717 N N . LEU A 1 92 ? 12.543 -1.179 -20.864 1.00 89.69 92 LEU A N 1
ATOM 718 C CA . LEU A 1 92 ? 13.089 -1.285 -22.219 1.00 89.69 92 LEU A CA 1
ATOM 719 C C . LEU A 1 92 ? 13.811 -0.021 -22.692 1.00 89.69 92 LEU A C 1
ATOM 721 O O . LEU A 1 92 ? 14.765 -0.135 -23.454 1.00 89.69 92 LEU A O 1
ATOM 725 N N . ALA A 1 93 ? 13.442 1.161 -22.200 1.00 88.12 93 ALA A N 1
ATOM 726 C CA . ALA A 1 93 ? 14.102 2.410 -22.566 1.00 88.12 93 ALA A CA 1
ATOM 727 C C . ALA A 1 93 ? 15.601 2.386 -22.231 1.00 88.12 93 ALA A C 1
ATOM 729 O O . ALA A 1 93 ? 15.998 1.962 -21.146 1.00 88.12 93 ALA A O 1
ATOM 730 N N . HIS A 1 94 ? 16.456 2.893 -23.121 1.00 83.44 94 HIS A N 1
ATOM 731 C CA . HIS A 1 94 ? 17.904 2.953 -22.871 1.00 83.44 94 HIS A CA 1
ATOM 732 C C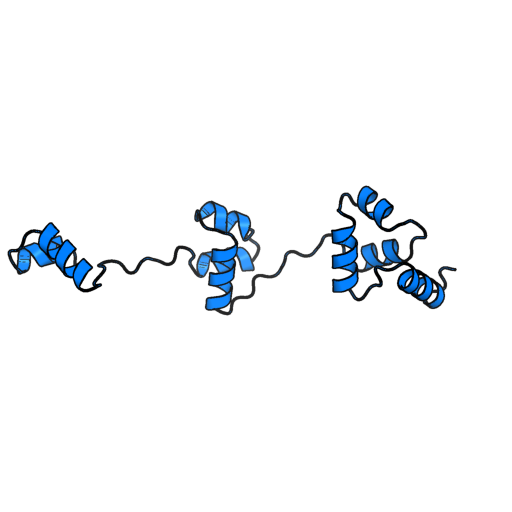 . HIS A 1 94 ? 18.291 3.874 -21.708 1.00 83.44 94 HIS A C 1
ATOM 734 O O . HIS A 1 94 ? 19.357 3.688 -21.120 1.00 83.44 94 HIS A O 1
ATOM 740 N N . ALA A 1 95 ? 17.399 4.790 -21.329 1.00 84.19 95 ALA A N 1
ATOM 741 C CA . ALA A 1 95 ? 17.588 5.689 -20.206 1.00 84.19 95 ALA A CA 1
ATOM 742 C C . ALA A 1 95 ? 17.768 4.941 -18.861 1.00 84.19 95 ALA A C 1
ATOM 744 O O . ALA A 1 95 ? 17.182 3.868 -18.622 1.00 84.19 95 ALA A O 1
ATOM 745 N N . PRO A 1 96 ? 18.563 5.505 -17.936 1.00 84.62 96 PRO A N 1
ATOM 746 C CA . PRO A 1 96 ? 18.611 5.055 -16.551 1.00 84.62 96 PRO A CA 1
ATOM 747 C C . PRO A 1 96 ? 17.230 5.121 -15.881 1.00 84.62 96 PRO A C 1
ATOM 749 O O . PRO A 1 96 ? 16.450 6.039 -16.119 1.00 84.62 96 PRO A O 1
ATOM 752 N N . LEU A 1 97 ? 16.945 4.177 -14.977 1.00 85.31 97 LEU A N 1
ATOM 753 C CA . LEU A 1 97 ? 15.699 4.177 -14.193 1.00 85.31 97 LEU A CA 1
ATOM 754 C C . LEU A 1 97 ? 15.558 5.432 -13.322 1.00 85.31 97 LEU A C 1
ATOM 756 O O . LEU A 1 97 ? 14.446 5.884 -13.082 1.00 85.31 97 LEU A O 1
ATOM 760 N N . SER A 1 98 ? 16.675 6.004 -12.865 1.00 86.50 98 SER A N 1
ATOM 761 C CA . SER A 1 98 ? 16.685 7.259 -12.111 1.00 86.50 98 SER A CA 1
ATOM 762 C C . SER A 1 98 ? 16.137 8.428 -12.926 1.00 86.50 98 SER A C 1
ATOM 764 O O . SER A 1 98 ? 15.371 9.221 -12.393 1.00 86.50 98 SER A O 1
ATOM 766 N N . GLN A 1 99 ? 16.472 8.505 -14.214 1.00 89.19 99 GLN A N 1
ATOM 767 C CA . GLN A 1 99 ? 15.947 9.531 -15.109 1.00 89.19 99 GLN A CA 1
ATOM 768 C C . GLN A 1 99 ? 14.443 9.340 -15.341 1.00 89.19 99 GLN A C 1
ATOM 770 O O . GLN A 1 99 ? 13.670 10.273 -15.146 1.00 89.19 99 GLN A O 1
ATOM 775 N N . ALA A 1 100 ? 14.012 8.111 -15.637 1.00 89.56 100 ALA A N 1
ATOM 776 C CA . ALA A 1 100 ? 12.589 7.797 -15.776 1.00 89.56 100 ALA A CA 1
ATOM 777 C C . ALA A 1 100 ? 11.790 8.091 -14.491 1.00 89.56 100 ALA A C 1
ATOM 779 O O . ALA A 1 100 ? 10.625 8.472 -14.554 1.00 89.56 100 ALA A O 1
ATOM 780 N N . ALA A 1 101 ? 12.402 7.933 -13.313 1.00 90.75 101 ALA A N 1
ATOM 781 C CA . ALA A 1 101 ? 11.769 8.260 -12.039 1.00 90.75 101 ALA A CA 1
ATOM 782 C C . ALA A 1 101 ? 11.464 9.761 -11.923 1.00 90.75 101 ALA A C 1
ATOM 784 O O . ALA A 1 101 ? 10.358 10.124 -11.525 1.00 90.75 101 ALA A O 1
ATOM 785 N N . VAL A 1 102 ? 12.413 10.613 -12.328 1.00 91.75 102 VAL A N 1
ATOM 786 C CA . VAL A 1 102 ? 12.233 12.073 -12.363 1.00 91.75 102 VAL A CA 1
ATOM 787 C C . VAL A 1 102 ? 11.104 12.451 -13.321 1.00 91.75 102 VAL A C 1
ATOM 789 O O . VAL A 1 102 ? 10.200 13.181 -12.925 1.00 91.75 102 VAL A O 1
ATOM 792 N N . GLU A 1 103 ? 11.104 11.902 -14.537 1.00 89.62 103 GLU A N 1
ATOM 793 C CA . GLU A 1 103 ? 10.069 12.169 -15.551 1.00 89.62 103 GLU A CA 1
ATOM 794 C C . GLU A 1 103 ? 8.667 11.742 -15.087 1.00 89.62 103 GLU A C 1
ATOM 796 O O . GLU A 1 103 ? 7.678 12.421 -15.351 1.00 89.62 103 GLU A O 1
ATOM 801 N N . LEU A 1 104 ? 8.578 10.634 -14.347 1.00 88.25 104 LEU A N 1
ATOM 802 C CA . LEU A 1 104 ? 7.323 10.111 -13.804 1.00 88.25 104 LEU A CA 1
ATOM 803 C C . LEU A 1 104 ? 6.933 10.731 -12.451 1.00 88.25 104 LEU A C 1
ATOM 805 O O . LEU A 1 104 ? 5.890 10.372 -11.899 1.00 88.25 104 LEU A O 1
ATOM 809 N N . GLY A 1 105 ? 7.752 11.631 -11.895 1.00 89.25 105 GLY A N 1
ATOM 810 C CA . GLY A 1 105 ? 7.508 12.265 -10.598 1.00 89.25 105 GLY A CA 1
ATOM 811 C C . GLY A 1 105 ? 7.486 11.280 -9.422 1.00 89.25 105 GLY A C 1
ATOM 812 O O . GLY A 1 105 ? 6.752 11.481 -8.453 1.00 89.25 105 GLY A O 1
ATOM 813 N N . VAL A 1 106 ? 8.247 10.186 -9.506 1.00 90.56 106 VAL A N 1
ATOM 814 C CA . VAL A 1 106 ? 8.342 9.148 -8.466 1.00 90.56 106 VAL A CA 1
ATOM 815 C C . VAL A 1 106 ? 9.784 8.958 -8.010 1.00 90.56 106 VAL A C 1
ATOM 817 O O . VAL A 1 106 ? 10.734 9.365 -8.669 1.00 90.56 106 VAL A O 1
ATOM 820 N N . THR A 1 107 ? 9.978 8.292 -6.873 1.00 91.00 107 THR A N 1
ATOM 821 C CA . THR A 1 107 ? 11.329 7.910 -6.445 1.00 91.00 107 THR A CA 1
ATOM 822 C C . THR A 1 107 ? 11.837 6.704 -7.248 1.00 91.00 107 THR A C 1
ATOM 824 O O . THR A 1 107 ? 11.040 5.816 -7.576 1.00 91.00 107 THR A O 1
ATOM 827 N N . PRO A 1 108 ? 13.155 6.586 -7.505 1.00 90.62 108 PRO A N 1
ATOM 828 C CA . PRO A 1 108 ? 13.723 5.401 -8.153 1.00 90.62 108 PRO A CA 1
ATOM 829 C C . PRO A 1 108 ? 13.363 4.098 -7.427 1.00 90.62 108 PRO A C 1
ATOM 831 O O . PRO A 1 108 ? 13.030 3.098 -8.056 1.00 90.62 108 PRO A O 1
ATOM 834 N N . GLU A 1 109 ? 13.335 4.121 -6.093 1.00 91.06 109 GLU A N 1
ATOM 835 C CA . GLU A 1 109 ? 12.930 2.980 -5.266 1.00 91.06 109 GLU A CA 1
ATOM 836 C C . GLU A 1 109 ? 11.482 2.537 -5.516 1.00 91.06 109 GLU A C 1
ATOM 838 O O . GLU A 1 109 ? 11.167 1.346 -5.484 1.00 91.06 109 GLU A O 1
ATOM 843 N N . THR A 1 110 ? 10.592 3.476 -5.843 1.00 90.19 110 THR A N 1
ATOM 844 C CA . THR A 1 110 ? 9.222 3.150 -6.251 1.00 90.19 110 THR A CA 1
ATOM 845 C C . THR A 1 110 ? 9.206 2.375 -7.564 1.00 90.19 110 THR A C 1
ATOM 847 O O . THR A 1 110 ? 8.473 1.390 -7.651 1.00 90.19 110 THR A O 1
ATOM 850 N N . LEU A 1 111 ? 10.049 2.739 -8.538 1.00 90.81 111 LEU A N 1
ATOM 851 C CA . LEU A 1 111 ? 10.183 1.981 -9.785 1.00 90.81 111 LEU A CA 1
ATOM 852 C C . LEU A 1 111 ? 10.781 0.591 -9.552 1.00 90.81 111 LEU A C 1
ATOM 854 O O . LEU A 1 111 ? 10.219 -0.378 -10.051 1.00 90.81 111 LEU A O 1
ATOM 858 N N . TYR A 1 112 ? 11.852 0.460 -8.761 1.00 89.56 112 TYR A N 1
ATOM 859 C CA . TYR A 1 112 ? 12.459 -0.847 -8.460 1.00 89.56 112 TYR A CA 1
ATOM 860 C C . TYR A 1 112 ? 11.472 -1.794 -7.776 1.00 89.56 112 TYR A C 1
ATOM 862 O O . TYR A 1 112 ? 11.253 -2.921 -8.224 1.00 89.56 112 TYR A O 1
ATOM 870 N N . ARG A 1 113 ? 10.812 -1.310 -6.722 1.00 89.50 113 ARG A N 1
ATOM 871 C CA . ARG A 1 113 ? 9.784 -2.063 -6.002 1.00 89.50 113 ARG A CA 1
ATOM 872 C C . ARG A 1 113 ? 8.626 -2.444 -6.918 1.00 89.50 113 ARG A C 1
ATOM 874 O O . ARG A 1 113 ? 8.117 -3.559 -6.821 1.00 89.50 113 ARG A O 1
ATOM 881 N N . ARG A 1 114 ? 8.199 -1.537 -7.802 1.00 90.69 114 ARG A N 1
ATOM 882 C CA . ARG A 1 114 ? 7.098 -1.809 -8.728 1.00 90.69 114 ARG A CA 1
ATOM 883 C C . ARG A 1 114 ? 7.492 -2.798 -9.821 1.00 90.69 114 ARG A C 1
ATOM 885 O O . ARG A 1 114 ? 6.691 -3.674 -10.121 1.00 90.69 114 ARG A O 1
ATOM 892 N N . ALA A 1 115 ? 8.707 -2.706 -10.356 1.00 90.56 115 ALA A N 1
ATOM 893 C CA . ALA A 1 115 ? 9.244 -3.673 -11.308 1.00 90.56 115 ALA A CA 1
ATOM 894 C C . ALA A 1 115 ? 9.242 -5.082 -10.698 1.00 90.56 115 ALA A C 1
ATOM 896 O O . ALA A 1 115 ? 8.676 -5.995 -11.291 1.00 90.56 115 ALA A O 1
ATOM 897 N N . GLY A 1 116 ? 9.730 -5.226 -9.458 1.00 90.06 116 GLY A N 1
ATOM 898 C CA . GLY A 1 116 ? 9.701 -6.499 -8.732 1.00 90.06 116 GLY A CA 1
ATOM 899 C C . GLY A 1 116 ? 8.287 -7.055 -8.521 1.00 90.06 116 GLY A C 1
ATOM 900 O O . GLY A 1 116 ? 8.051 -8.235 -8.759 1.00 90.06 116 GLY A O 1
ATOM 901 N N . GLN A 1 117 ? 7.315 -6.209 -8.158 1.00 89.62 117 GLN A N 1
ATOM 902 C CA . GLN A 1 117 ? 5.903 -6.617 -8.035 1.00 89.62 117 GLN A CA 1
ATOM 903 C C . GLN A 1 117 ? 5.287 -7.114 -9.350 1.00 89.62 117 GLN A C 1
ATOM 905 O O . GLN A 1 117 ? 4.296 -7.838 -9.317 1.00 89.62 117 GLN A O 1
ATOM 910 N N . LEU A 1 118 ? 5.831 -6.680 -10.486 1.00 89.62 118 LEU A N 1
ATOM 911 C CA . LEU A 1 118 ? 5.350 -7.002 -11.827 1.00 89.62 118 LEU A CA 1
ATOM 912 C C . LEU A 1 118 ? 6.201 -8.078 -12.521 1.00 89.62 118 LEU A C 1
ATOM 914 O O . LEU A 1 118 ? 5.961 -8.373 -13.687 1.00 89.62 118 LEU A O 1
ATOM 918 N N . GLY A 1 119 ? 7.204 -8.640 -11.836 1.00 90.62 119 GLY A N 1
ATOM 919 C CA . GLY A 1 119 ? 8.127 -9.620 -12.418 1.00 90.62 119 GLY A CA 1
ATOM 920 C C . GLY A 1 119 ? 9.080 -9.043 -13.472 1.00 90.62 119 GLY A C 1
ATOM 921 O O . GLY A 1 119 ? 9.681 -9.796 -14.234 1.00 90.62 119 GLY A O 1
ATOM 922 N N . LEU A 1 120 ? 9.225 -7.717 -13.532 1.00 91.44 120 LEU A N 1
ATOM 923 C CA . LEU A 1 120 ? 10.125 -7.037 -14.458 1.00 91.44 120 LEU A CA 1
ATOM 924 C C . LEU A 1 120 ? 11.514 -6.838 -13.828 1.00 91.44 120 LEU A C 1
ATOM 926 O O . LEU A 1 120 ? 11.616 -6.551 -12.630 1.00 91.44 120 LEU A O 1
ATOM 930 N N . PRO A 1 121 ? 12.597 -6.934 -14.618 1.00 88.75 121 PRO A N 1
ATOM 931 C CA . PRO A 1 121 ? 13.947 -6.738 -14.112 1.00 88.75 121 PRO A CA 1
ATOM 932 C C . PRO A 1 121 ? 14.196 -5.266 -13.764 1.00 88.75 121 PRO A C 1
ATOM 934 O O . PRO A 1 121 ? 14.046 -4.374 -14.601 1.00 88.75 121 PRO A O 1
ATOM 937 N N . GLY A 1 122 ? 14.611 -5.014 -12.522 1.00 83.56 122 GLY A N 1
ATOM 938 C CA . GLY A 1 122 ? 15.047 -3.689 -12.077 1.00 83.56 122 GLY A CA 1
ATOM 939 C C . GLY A 1 122 ? 16.522 -3.412 -12.377 1.00 83.56 122 GLY A C 1
ATOM 940 O O . GLY A 1 122 ? 16.922 -2.265 -12.542 1.00 83.56 122 GLY A O 1
ATOM 941 N N . ASP A 1 123 ? 17.348 -4.447 -12.477 1.00 86.62 123 ASP A N 1
ATOM 942 C CA . ASP A 1 123 ? 18.794 -4.329 -12.626 1.00 86.62 123 ASP A CA 1
ATOM 943 C C . ASP A 1 123 ? 19.229 -4.135 -14.091 1.00 86.62 123 ASP A C 1
ATOM 945 O O . ASP A 1 123 ? 18.530 -4.479 -15.048 1.00 86.62 123 ASP A O 1
ATOM 949 N N . ARG A 1 124 ? 20.437 -3.594 -14.292 1.00 84.12 124 ARG A N 1
ATOM 950 C CA . ARG A 1 124 ? 20.969 -3.305 -15.635 1.00 84.12 124 ARG A CA 1
ATOM 951 C C . ARG A 1 124 ? 21.096 -4.563 -16.504 1.00 84.12 124 ARG A C 1
ATOM 953 O O . ARG A 1 124 ? 20.832 -4.501 -17.709 1.00 84.12 124 ARG A O 1
ATOM 960 N N . ARG A 1 125 ? 21.505 -5.694 -15.919 1.00 88.12 125 ARG A N 1
ATOM 961 C CA . ARG A 1 125 ? 21.731 -6.946 -16.654 1.00 88.12 125 ARG A CA 1
ATOM 962 C C . ARG A 1 125 ? 20.402 -7.549 -17.096 1.00 88.12 125 ARG A C 1
ATOM 964 O O . ARG A 1 125 ? 20.251 -7.832 -18.284 1.00 88.12 125 ARG A O 1
ATOM 971 N N . GLY A 1 126 ? 19.431 -7.663 -16.191 1.00 89.00 126 GLY A N 1
ATOM 972 C CA . GLY A 1 126 ? 18.089 -8.149 -16.504 1.00 89.00 126 GLY A CA 1
ATOM 973 C C . GLY A 1 126 ? 17.398 -7.313 -17.585 1.00 89.00 126 GLY A C 1
ATOM 974 O O . GLY A 1 126 ? 16.855 -7.868 -18.539 1.00 89.00 126 GLY A O 1
ATOM 975 N N . ARG A 1 127 ? 17.512 -5.979 -17.518 1.00 89.25 127 ARG A N 1
ATOM 976 C CA . ARG A 1 127 ? 16.987 -5.070 -18.557 1.00 89.25 127 ARG A CA 1
ATOM 977 C C . ARG A 1 127 ? 17.612 -5.319 -19.928 1.00 89.25 127 ARG A C 1
ATOM 979 O O . ARG A 1 127 ? 16.905 -5.356 -20.930 1.00 89.25 127 ARG A O 1
ATOM 986 N N . THR A 1 128 ? 18.929 -5.513 -19.976 1.00 88.62 128 THR A N 1
ATOM 987 C CA . THR A 1 128 ? 19.653 -5.775 -21.232 1.00 88.62 128 THR A CA 1
ATOM 988 C C . THR A 1 128 ? 19.228 -7.103 -21.858 1.00 88.62 128 THR A C 1
ATOM 990 O O . THR A 1 128 ? 19.017 -7.179 -23.067 1.00 88.62 128 THR A O 1
ATOM 993 N N . LEU A 1 129 ? 19.070 -8.148 -21.040 1.00 90.38 129 LEU A N 1
ATOM 994 C CA . LEU A 1 129 ? 18.594 -9.452 -21.504 1.00 90.38 129 LEU A CA 1
ATOM 995 C C . LEU A 1 129 ? 17.156 -9.383 -22.023 1.00 90.38 129 LEU A C 1
ATOM 997 O O . LEU A 1 129 ? 16.863 -9.958 -23.070 1.00 90.38 129 LEU A O 1
ATOM 1001 N N . LEU A 1 130 ? 16.279 -8.646 -21.333 1.00 88.75 130 LEU A N 1
ATOM 1002 C CA . LEU A 1 130 ? 14.896 -8.469 -21.768 1.00 88.75 130 LEU A CA 1
ATOM 1003 C C . LEU A 1 130 ? 14.815 -7.753 -23.123 1.00 88.75 130 LEU A C 1
ATOM 1005 O O . LEU A 1 130 ? 14.103 -8.221 -24.002 1.00 88.75 130 LEU A O 1
ATOM 1009 N N . ARG A 1 131 ? 15.602 -6.689 -23.341 1.00 89.44 131 ARG A N 1
ATOM 1010 C CA . ARG A 1 131 ? 15.652 -5.988 -24.642 1.00 89.44 131 ARG A CA 1
ATOM 1011 C C . ARG A 1 131 ? 16.077 -6.898 -25.784 1.00 89.44 131 ARG A C 1
ATOM 1013 O O . ARG A 1 131 ? 15.462 -6.864 -26.841 1.00 89.44 131 ARG A O 1
ATOM 1020 N N . ARG A 1 132 ? 17.099 -7.732 -25.558 1.00 88.00 132 ARG A N 1
ATOM 1021 C CA . ARG A 1 132 ? 17.555 -8.725 -26.545 1.00 88.00 132 ARG A CA 1
ATOM 1022 C C . ARG A 1 132 ? 16.456 -9.726 -26.880 1.00 88.00 132 ARG A C 1
ATOM 1024 O O . ARG A 1 132 ? 16.253 -10.029 -28.047 1.00 88.00 132 ARG A O 1
ATOM 1031 N N . ARG A 1 133 ? 15.740 -10.220 -25.865 1.00 87.69 133 ARG A N 1
ATOM 1032 C CA . ARG A 1 133 ? 14.622 -11.155 -26.049 1.00 87.69 133 ARG A CA 1
ATOM 1033 C C . ARG A 1 133 ? 13.470 -10.531 -26.838 1.00 87.69 133 ARG A C 1
ATOM 1035 O O . ARG A 1 133 ? 12.822 -11.231 -27.603 1.00 87.69 133 ARG A O 1
ATOM 1042 N N . GLU A 1 134 ? 13.210 -9.245 -26.633 1.00 86.00 134 GLU A N 1
ATOM 1043 C CA . GLU A 1 134 ? 12.101 -8.530 -27.270 1.00 86.00 134 GLU A CA 1
ATOM 1044 C C . GLU A 1 134 ? 12.479 -7.836 -28.591 1.00 86.00 134 GLU A C 1
ATOM 1046 O O . GLU A 1 134 ? 11.638 -7.161 -29.178 1.00 86.00 134 GLU A O 1
ATOM 1051 N N . GLY A 1 135 ? 13.716 -7.999 -29.078 1.00 81.38 135 GLY A N 1
ATOM 1052 C CA . GLY A 1 135 ? 14.156 -7.438 -30.361 1.00 81.38 135 GLY A CA 1
ATOM 1053 C C . GLY A 1 135 ? 14.296 -5.912 -30.374 1.00 81.38 135 GLY A C 1
ATOM 1054 O O . GLY A 1 135 ? 14.230 -5.303 -31.434 1.00 81.38 135 GLY A O 1
ATOM 1055 N N . VAL A 1 136 ? 14.481 -5.287 -29.206 1.00 77.19 136 VAL A N 1
ATOM 1056 C CA . VAL A 1 136 ? 14.630 -3.824 -29.044 1.00 77.19 136 VAL A CA 1
ATOM 1057 C C . VAL A 1 136 ? 16.118 -3.427 -29.047 1.00 77.19 136 VAL A C 1
ATOM 1059 O O . VAL A 1 136 ? 16.538 -2.561 -28.283 1.00 77.19 136 VAL A O 1
ATOM 1062 N N . VAL A 1 137 ? 16.947 -4.133 -29.820 1.00 58.47 137 VAL A N 1
ATOM 1063 C CA . VAL A 1 137 ? 18.407 -3.933 -29.903 1.00 58.47 137 VAL A CA 1
ATOM 1064 C C . VAL A 1 137 ? 18.787 -3.508 -31.305 1.00 58.47 137 VAL A C 1
ATOM 1066 O O . VAL A 1 137 ? 18.315 -4.181 -32.244 1.00 58.47 137 VAL A O 1
#

Mean predicted aligned error: 12.12 Å

Sequence (137 aa):
MTFREIACIEGWDEKTISSHCKGLGLTLQPRQPAVALSDVLIAQEGRETVRQVAARLGVTVQAVHMCAYRHGTRIARRPSRLDYETMRRVVLAHAPLSQAAVELGVTPETLYRRAGQLGLPGDRRGRTLLRRREGVV